Protein AF-Q8NKW4-F1 (afdb_monomer_lite)

Secondary structure (DSSP, 8-state):
-HHHHHHHHHHHS-HHHHHHHHHHH----SS---HHHHHHHHHHHHHHHHHTTSHHHHHHHHS--HHHHHHHHHHHHHHHHHHHHHHHHHTTTTT--TTSPPSSTT--STTHHHIIIIIIIIIHHHHHHHHHH-HHHHHHHHHHHHHHHT-

Organism: Acidianus ambivalens (NCBI:txid2283)

Structure (mmCIF, N/CA/C/O backbone):
data_AF-Q8NKW4-F1
#
_entry.id   AF-Q8NKW4-F1
#
loop_
_atom_site.group_PDB
_atom_site.id
_atom_site.type_symbol
_atom_site.label_atom_id
_atom_site.label_alt_id
_atom_site.label_comp_id
_atom_site.label_asym_id
_atom_site.label_entity_id
_atom_site.label_seq_id
_atom_site.pdbx_PDB_ins_code
_atom_site.Cartn_x
_atom_site.Cartn_y
_atom_site.Cartn_z
_atom_site.occupancy
_atom_site.B_iso_or_equiv
_atom_site.auth_seq_id
_atom_site.auth_comp_id
_atom_site.auth_asym_id
_atom_site.auth_atom_id
_atom_site.pdbx_PDB_model_num
ATOM 1 N N . ILE A 1 1 ? -1.553 -9.814 -1.016 1.00 67.19 1 ILE A N 1
ATOM 2 C CA . ILE A 1 1 ? -0.662 -10.851 -1.595 1.00 67.19 1 ILE A CA 1
ATOM 3 C C . ILE A 1 1 ? 0.055 -10.295 -2.815 1.00 67.19 1 ILE A C 1
ATOM 5 O O . ILE A 1 1 ? 1.262 -10.164 -2.733 1.00 67.19 1 ILE A O 1
ATOM 9 N N . LEU A 1 2 ? -0.667 -9.872 -3.862 1.00 70.50 2 LEU A N 1
ATOM 10 C CA . LEU A 1 2 ? -0.077 -9.307 -5.085 1.00 70.50 2 LEU A CA 1
ATOM 11 C C . LEU A 1 2 ? 0.946 -8.184 -4.809 1.00 70.50 2 LEU A C 1
ATOM 13 O O . LEU A 1 2 ? 2.108 -8.342 -5.129 1.00 70.50 2 LEU A O 1
ATOM 17 N N . LEU A 1 3 ? 0.568 -7.143 -4.059 1.00 69.19 3 LEU A N 1
ATOM 18 C CA . LEU A 1 3 ? 1.477 -6.048 -3.663 1.00 69.19 3 LEU A CA 1
ATOM 19 C C . LEU A 1 3 ? 2.765 -6.503 -2.965 1.00 69.19 3 LEU A C 1
ATOM 21 O O . LEU A 1 3 ? 3.839 -5.958 -3.195 1.00 69.19 3 LEU A O 1
ATOM 25 N N . PHE A 1 4 ? 2.640 -7.495 -2.085 1.00 72.25 4 PHE A N 1
ATOM 26 C CA . PHE A 1 4 ? 3.765 -8.027 -1.325 1.00 72.25 4 PHE A CA 1
ATOM 27 C C . PHE A 1 4 ? 4.692 -8.847 -2.230 1.00 72.25 4 PHE A C 1
ATOM 29 O O . PHE A 1 4 ? 5.907 -8.692 -2.170 1.00 72.25 4 PHE A O 1
ATOM 36 N N . TYR A 1 5 ? 4.108 -9.666 -3.108 1.00 72.50 5 TYR A N 1
ATOM 37 C CA . TYR A 1 5 ? 4.830 -10.415 -4.130 1.00 72.50 5 TYR A CA 1
ATOM 38 C C . TYR A 1 5 ? 5.586 -9.478 -5.078 1.00 72.50 5 TYR A C 1
ATOM 40 O O . TYR A 1 5 ? 6.790 -9.644 -5.251 1.00 72.50 5 TYR A O 1
ATOM 48 N N . SER A 1 6 ? 4.926 -8.446 -5.603 1.00 69.44 6 SER A N 1
ATOM 49 C CA . SER A 1 6 ? 5.538 -7.485 -6.524 1.00 69.44 6 SER A CA 1
ATOM 50 C C . SER A 1 6 ? 6.679 -6.727 -5.855 1.00 69.44 6 SER A C 1
ATOM 52 O O . SER A 1 6 ? 7.739 -6.592 -6.451 1.00 69.44 6 SER A O 1
ATOM 54 N N . GLY A 1 7 ? 6.540 -6.349 -4.579 1.00 67.06 7 GLY A N 1
ATOM 55 C CA . GLY A 1 7 ? 7.636 -5.770 -3.799 1.00 67.06 7 GLY A CA 1
ATOM 56 C C . GLY A 1 7 ? 8.852 -6.696 -3.638 1.00 67.06 7 GLY A C 1
ATOM 57 O O . GLY A 1 7 ? 9.984 -6.239 -3.775 1.00 67.06 7 GLY A O 1
ATOM 58 N N . ILE A 1 8 ? 8.640 -7.995 -3.395 1.00 73.19 8 ILE A N 1
ATOM 59 C CA . ILE A 1 8 ? 9.728 -8.987 -3.308 1.00 73.19 8 ILE A CA 1
ATOM 60 C C . ILE A 1 8 ? 10.400 -9.184 -4.665 1.00 73.19 8 ILE A C 1
ATOM 62 O O . ILE A 1 8 ? 11.623 -9.131 -4.751 1.00 73.19 8 ILE A O 1
ATOM 66 N N . MET A 1 9 ? 9.619 -9.378 -5.726 1.00 69.56 9 MET A N 1
ATOM 67 C CA . MET A 1 9 ? 10.152 -9.549 -7.078 1.00 69.56 9 MET A CA 1
ATOM 68 C C . MET A 1 9 ? 10.976 -8.335 -7.512 1.00 69.56 9 MET A C 1
ATOM 70 O O . MET A 1 9 ? 12.035 -8.483 -8.113 1.00 69.56 9 MET A O 1
ATOM 74 N N . LEU A 1 10 ? 10.530 -7.138 -7.133 1.00 68.25 10 LEU A N 1
ATOM 75 C CA . LEU A 1 10 ? 11.235 -5.888 -7.380 1.00 68.25 10 LEU A CA 1
ATOM 76 C C . LEU A 1 10 ? 12.562 -5.788 -6.611 1.00 68.25 10 LEU A C 1
ATOM 78 O O . LEU A 1 10 ? 13.533 -5.254 -7.135 1.00 68.25 10 LEU A O 1
ATOM 82 N N . 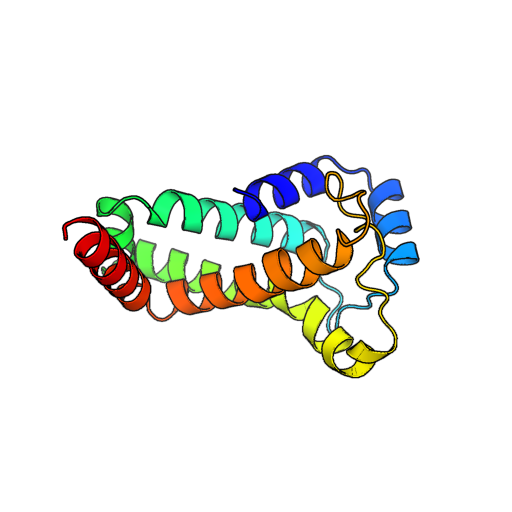ALA A 1 11 ? 12.611 -6.312 -5.384 1.00 69.81 11 ALA A N 1
ATOM 83 C CA . ALA A 1 11 ? 13.828 -6.373 -4.574 1.00 69.81 11 ALA A CA 1
ATOM 84 C C . ALA A 1 11 ? 14.847 -7.402 -5.091 1.00 69.81 11 ALA A C 1
ATOM 86 O O . ALA A 1 11 ? 16.043 -7.250 -4.854 1.00 69.81 11 ALA A O 1
ATOM 87 N N . LEU A 1 12 ? 14.371 -8.447 -5.771 1.00 73.00 12 LEU A N 1
ATOM 88 C CA . LEU A 1 12 ? 15.202 -9.496 -6.364 1.00 73.00 12 LEU A CA 1
ATOM 89 C C . LEU A 1 12 ? 15.681 -9.151 -7.784 1.00 73.00 12 LEU A C 1
ATOM 91 O O . LEU A 1 12 ? 16.606 -9.794 -8.274 1.00 73.00 12 LEU A O 1
ATOM 95 N N . ALA A 1 13 ? 15.075 -8.153 -8.433 1.00 65.12 13 ALA A N 1
ATOM 96 C CA . ALA A 1 13 ? 15.454 -7.708 -9.768 1.00 65.12 13 ALA A CA 1
ATOM 97 C C . ALA A 1 13 ? 16.792 -6.949 -9.758 1.00 65.12 13 ALA A C 1
ATOM 99 O O . ALA A 1 13 ? 17.074 -6.124 -8.887 1.00 65.12 13 ALA A O 1
ATOM 100 N N . SER A 1 14 ? 17.618 -7.195 -10.769 1.00 67.56 14 SER A N 1
ATOM 101 C CA . SER A 1 14 ? 18.881 -6.491 -10.968 1.00 67.56 14 SER A CA 1
ATOM 102 C C . SER A 1 14 ? 18.668 -5.058 -11.471 1.00 67.56 14 SER A C 1
ATOM 104 O O . SER A 1 14 ? 17.683 -4.734 -12.133 1.00 67.56 14 SER A O 1
ATOM 106 N N . ASN A 1 15 ? 19.648 -4.178 -11.240 1.00 65.38 15 ASN A N 1
ATOM 107 C CA . ASN A 1 15 ? 19.601 -2.795 -11.736 1.00 65.38 15 ASN A CA 1
ATOM 108 C C . ASN A 1 15 ? 19.489 -2.691 -13.269 1.00 65.38 15 ASN A C 1
ATOM 110 O O . ASN A 1 15 ? 18.960 -1.699 -13.770 1.00 65.38 15 ASN A O 1
ATOM 114 N N . ASN A 1 16 ? 20.003 -3.675 -14.013 1.00 65.88 16 ASN A N 1
ATOM 115 C CA . ASN A 1 16 ? 19.901 -3.698 -15.473 1.00 65.88 16 ASN A CA 1
ATOM 116 C C . ASN A 1 16 ? 18.490 -4.077 -15.920 1.00 65.88 16 ASN A C 1
ATOM 118 O O . ASN A 1 16 ? 17.930 -3.379 -16.761 1.00 65.88 16 ASN A O 1
ATOM 122 N N . GLU A 1 17 ? 17.894 -5.090 -15.287 1.00 62.56 17 GLU A N 1
ATOM 123 C CA . GLU A 1 17 ? 16.491 -5.445 -15.501 1.00 62.56 17 GLU A CA 1
ATOM 124 C C . GLU A 1 17 ? 15.595 -4.250 -15.169 1.00 62.56 17 GLU A C 1
ATOM 126 O O . GLU A 1 17 ? 14.823 -3.821 -16.011 1.00 62.56 17 GLU A O 1
ATOM 131 N N . ILE A 1 18 ? 15.783 -3.596 -14.019 1.00 61.38 18 ILE A N 1
ATOM 132 C CA . ILE A 1 18 ? 15.001 -2.410 -13.631 1.00 61.38 18 ILE A CA 1
ATOM 133 C C . ILE A 1 18 ? 15.105 -1.283 -14.676 1.00 61.38 18 ILE A C 1
ATOM 135 O O . ILE A 1 18 ? 14.102 -0.653 -15.017 1.00 61.38 18 ILE A O 1
ATOM 139 N N . LYS A 1 19 ? 16.298 -1.023 -15.226 1.00 60.84 19 LYS A N 1
ATOM 140 C CA . LYS A 1 19 ? 16.489 -0.009 -16.279 1.00 60.84 19 LYS A CA 1
ATOM 141 C C . LYS A 1 19 ? 15.772 -0.374 -17.577 1.00 60.84 19 LYS A C 1
ATOM 143 O O . LYS A 1 19 ? 15.136 0.489 -18.181 1.00 60.84 19 LYS A O 1
ATOM 148 N N . GLU A 1 20 ? 15.864 -1.631 -17.993 1.00 59.78 20 GLU A N 1
ATOM 149 C CA . GLU A 1 20 ? 15.177 -2.150 -19.175 1.00 59.78 20 GLU A CA 1
ATOM 150 C C . GLU A 1 20 ? 13.653 -2.078 -18.994 1.00 59.78 20 GLU A C 1
ATOM 152 O O . GLU A 1 20 ? 12.935 -1.579 -19.863 1.00 59.78 20 GLU A O 1
ATOM 157 N N . MET A 1 21 ? 13.172 -2.436 -17.802 1.00 57.94 21 MET A N 1
ATOM 158 C CA . MET A 1 21 ? 11.772 -2.348 -17.403 1.00 57.94 21 MET A CA 1
ATOM 159 C C . MET A 1 21 ? 11.234 -0.912 -17.474 1.00 57.94 21 MET A C 1
ATOM 161 O O . MET A 1 21 ? 10.127 -0.697 -17.974 1.00 57.94 21 MET A O 1
ATOM 165 N N . MET A 1 22 ? 12.011 0.074 -17.012 1.00 55.91 22 MET A N 1
ATOM 166 C CA . MET A 1 22 ? 11.650 1.497 -17.066 1.00 55.91 22 MET A CA 1
ATOM 167 C C . MET A 1 22 ? 11.655 2.054 -18.495 1.00 55.91 22 MET A C 1
ATOM 169 O O . MET A 1 22 ? 10.784 2.853 -18.848 1.00 55.91 22 MET A O 1
ATOM 173 N N . PHE A 1 23 ? 12.615 1.639 -19.326 1.00 57.47 2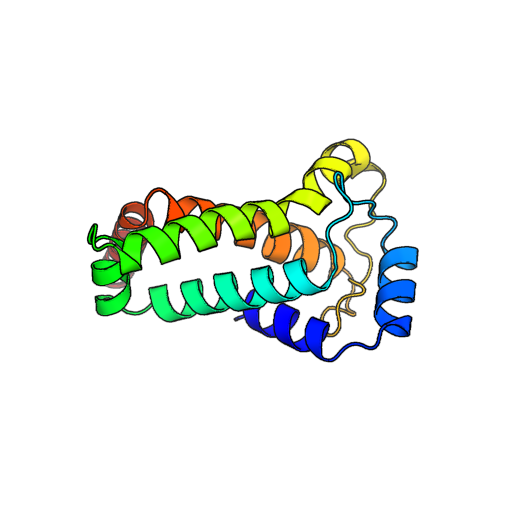3 PHE A N 1
ATOM 174 C CA . PHE A 1 23 ? 12.684 2.049 -20.730 1.00 57.47 23 PHE A CA 1
ATOM 175 C C . PHE A 1 23 ? 11.467 1.550 -21.520 1.00 57.47 23 PHE A C 1
ATOM 177 O O . PHE A 1 23 ? 10.830 2.320 -22.241 1.00 57.47 23 PHE A O 1
ATOM 184 N N . LEU A 1 24 ? 11.105 0.281 -21.326 1.00 53.03 24 LEU A N 1
ATOM 185 C CA . LEU A 1 24 ? 9.967 -0.361 -21.981 1.00 53.03 24 LEU A CA 1
ATOM 186 C C . LEU A 1 24 ? 8.618 0.223 -21.538 1.00 53.03 24 LEU A C 1
ATOM 188 O O . LEU A 1 24 ? 7.723 0.391 -22.367 1.00 53.03 24 LEU A O 1
ATOM 192 N N . ALA A 1 25 ? 8.473 0.577 -20.258 1.00 52.25 25 ALA A N 1
ATOM 193 C CA . ALA A 1 25 ? 7.210 1.077 -19.719 1.00 52.25 25 ALA A CA 1
ATOM 194 C C . ALA A 1 25 ? 6.859 2.504 -20.192 1.00 52.25 25 ALA A C 1
ATOM 196 O O . ALA A 1 25 ? 5.698 2.898 -20.134 1.00 52.25 25 ALA A O 1
ATOM 197 N N . LYS A 1 26 ? 7.828 3.301 -20.677 1.00 56.91 26 LYS A N 1
ATOM 198 C CA . LYS A 1 26 ? 7.644 4.727 -21.051 1.00 56.91 26 LYS A CA 1
ATOM 199 C C . LYS A 1 26 ? 7.015 5.598 -19.943 1.00 56.91 26 LYS A C 1
ATOM 201 O O . LYS A 1 26 ? 6.559 6.714 -20.211 1.00 56.91 26 LYS A O 1
ATOM 206 N N . VAL A 1 27 ? 7.032 5.125 -18.698 1.00 54.16 27 VAL A N 1
ATOM 207 C CA . VAL A 1 27 ? 6.492 5.817 -17.526 1.00 54.16 27 VAL A CA 1
ATOM 208 C C . VAL A 1 27 ? 7.568 6.726 -16.955 1.00 54.16 27 VAL A C 1
ATOM 210 O O . VAL A 1 27 ? 8.671 6.283 -16.635 1.00 54.16 27 VAL A O 1
ATOM 213 N N . LYS A 1 28 ? 7.256 8.015 -16.814 1.00 55.97 28 LYS A N 1
ATOM 214 C CA . LYS A 1 28 ? 8.110 8.966 -16.096 1.00 55.97 28 LYS A CA 1
ATOM 215 C C . LYS A 1 28 ? 7.388 9.392 -14.822 1.00 55.97 28 LYS A C 1
ATOM 217 O O . LYS A 1 28 ? 6.304 9.960 -14.942 1.00 55.97 28 LYS A O 1
ATOM 222 N N . PRO A 1 29 ? 7.958 9.148 -13.630 1.00 53.09 29 PRO A N 1
ATOM 223 C CA . PRO A 1 29 ? 7.337 9.598 -12.397 1.00 53.09 29 PRO A CA 1
ATOM 224 C C . PRO A 1 29 ? 7.345 11.129 -12.319 1.00 53.09 29 PRO A C 1
ATOM 226 O O . PRO A 1 29 ? 8.262 11.772 -12.831 1.00 53.09 29 PRO A O 1
ATOM 229 N N . LEU A 1 30 ? 6.325 11.708 -11.675 1.00 52.75 30 LEU A N 1
ATOM 230 C CA . LEU A 1 30 ? 6.192 13.164 -11.521 1.00 52.75 30 LEU A CA 1
ATOM 231 C C . LEU A 1 30 ? 7.366 13.752 -10.720 1.00 52.75 30 LEU A C 1
ATOM 233 O O . LEU A 1 30 ? 7.907 14.800 -11.061 1.00 52.75 30 LEU A O 1
ATOM 237 N N . ILE A 1 31 ? 7.780 13.026 -9.683 1.00 59.50 31 ILE A N 1
ATOM 238 C CA . ILE A 1 31 ? 8.995 13.270 -8.904 1.00 59.50 31 ILE A CA 1
ATOM 239 C C . ILE A 1 31 ? 9.869 12.017 -9.029 1.00 59.50 31 ILE A C 1
ATOM 241 O O . ILE A 1 31 ? 9.349 10.924 -8.780 1.00 59.50 31 ILE A O 1
ATOM 245 N N . PRO A 1 32 ? 11.161 12.119 -9.395 1.00 62.75 32 PRO A N 1
ATOM 246 C CA . PRO A 1 32 ? 12.056 10.969 -9.431 1.00 62.75 32 PRO A CA 1
ATOM 247 C C . PRO A 1 32 ? 12.273 10.449 -8.006 1.00 62.75 32 PRO A C 1
ATOM 249 O O . PRO A 1 32 ? 13.059 10.995 -7.236 1.00 62.75 32 PRO A O 1
ATOM 252 N N . ILE A 1 33 ? 11.538 9.400 -7.645 1.00 65.06 33 ILE A N 1
ATOM 253 C CA . ILE A 1 33 ? 11.687 8.714 -6.364 1.00 65.06 33 ILE A CA 1
ATOM 254 C C . ILE A 1 33 ? 12.659 7.543 -6.562 1.00 65.06 33 ILE A C 1
ATOM 256 O O . ILE A 1 33 ? 12.488 6.777 -7.515 1.00 65.06 33 ILE A O 1
ATOM 260 N N . PRO A 1 34 ? 13.662 7.362 -5.682 1.00 70.25 34 PRO A N 1
ATOM 261 C CA . PRO A 1 34 ? 14.539 6.203 -5.752 1.00 70.25 34 PRO A CA 1
ATOM 262 C C . PRO A 1 34 ? 13.744 4.900 -5.657 1.00 70.25 34 PRO A C 1
ATOM 264 O O . PRO A 1 34 ? 12.855 4.755 -4.818 1.00 70.25 34 PRO A O 1
ATOM 267 N N . PHE A 1 35 ? 14.106 3.927 -6.486 1.00 68.75 35 PHE A N 1
ATOM 268 C CA . PHE A 1 35 ? 13.383 2.661 -6.628 1.00 68.75 35 PHE A CA 1
ATOM 269 C C . PHE A 1 35 ? 13.223 1.888 -5.310 1.00 68.75 35 PHE A C 1
ATOM 271 O O . PHE A 1 35 ? 12.195 1.262 -5.061 1.00 68.75 35 PHE A O 1
ATOM 278 N N . VAL A 1 36 ? 14.202 2.026 -4.414 1.00 71.69 36 VAL A N 1
ATOM 279 C CA . VAL A 1 36 ? 14.180 1.477 -3.051 1.00 71.69 36 VAL A CA 1
ATOM 280 C C . VAL A 1 36 ? 12.931 1.911 -2.275 1.00 71.69 36 VAL A C 1
ATOM 282 O O . VAL A 1 36 ? 12.329 1.095 -1.581 1.00 71.69 36 VAL A O 1
ATOM 285 N N . PHE A 1 37 ? 12.475 3.158 -2.421 1.00 78.88 37 PHE A N 1
ATOM 286 C CA . PHE A 1 37 ? 11.258 3.619 -1.748 1.00 78.88 37 PHE A CA 1
ATOM 287 C C . PHE A 1 37 ? 9.990 2.994 -2.332 1.00 78.88 37 PHE A C 1
ATOM 289 O O . PHE A 1 37 ? 9.044 2.771 -1.580 1.00 78.88 37 PHE A O 1
ATOM 296 N N . MET A 1 38 ? 9.965 2.666 -3.631 1.00 77.88 38 MET A N 1
ATOM 297 C CA . MET A 1 38 ? 8.848 1.910 -4.207 1.00 77.88 38 MET A CA 1
ATOM 298 C C . MET A 1 38 ? 8.809 0.492 -3.642 1.00 77.88 38 MET A C 1
ATOM 300 O O . MET A 1 38 ? 7.755 0.067 -3.181 1.00 77.88 38 MET A O 1
ATOM 304 N N . ILE A 1 39 ? 9.953 -0.201 -3.586 1.00 78.19 39 ILE A N 1
ATOM 305 C CA . ILE A 1 39 ? 10.061 -1.535 -2.969 1.00 78.19 39 ILE A CA 1
ATOM 306 C C . ILE A 1 39 ? 9.518 -1.502 -1.534 1.00 78.19 39 ILE A C 1
ATOM 308 O O . ILE A 1 39 ? 8.644 -2.293 -1.176 1.00 78.19 39 ILE A O 1
ATOM 312 N N . ILE A 1 40 ? 9.984 -0.541 -0.728 1.00 85.75 40 ILE A N 1
ATOM 313 C CA . ILE A 1 40 ? 9.525 -0.362 0.655 1.00 85.75 40 ILE A CA 1
ATOM 314 C C . ILE A 1 40 ? 8.017 -0.113 0.698 1.00 85.75 40 ILE A C 1
ATOM 316 O O . ILE A 1 40 ? 7.325 -0.723 1.510 1.00 85.75 40 ILE A O 1
ATOM 320 N N . ALA A 1 41 ? 7.489 0.744 -0.177 1.00 87.06 41 ALA A N 1
ATOM 321 C CA . ALA A 1 41 ? 6.069 1.063 -0.198 1.00 87.06 41 ALA A CA 1
ATOM 322 C C . ALA A 1 41 ? 5.198 -0.158 -0.529 1.00 87.06 41 ALA A C 1
ATOM 324 O O . ALA A 1 41 ? 4.222 -0.419 0.179 1.00 87.06 41 ALA A O 1
ATOM 325 N N . PHE A 1 42 ? 5.587 -0.944 -1.538 1.00 84.50 42 PHE A N 1
ATOM 326 C CA . PHE A 1 42 ? 4.898 -2.174 -1.930 1.00 84.50 42 PHE A CA 1
ATOM 327 C C . PHE A 1 42 ? 4.894 -3.219 -0.815 1.00 84.50 42 PHE A C 1
ATOM 329 O O . PHE A 1 42 ? 3.833 -3.733 -0.447 1.00 84.50 42 PHE A O 1
ATOM 336 N N . ILE A 1 43 ? 6.063 -3.499 -0.232 1.00 86.88 43 ILE A N 1
ATOM 337 C CA . ILE A 1 43 ? 6.200 -4.495 0.836 1.00 86.88 43 ILE A CA 1
ATOM 338 C C . ILE A 1 43 ? 5.448 -4.043 2.087 1.00 86.88 43 ILE A C 1
ATOM 340 O O . ILE A 1 43 ? 4.684 -4.826 2.657 1.00 86.88 43 ILE A O 1
ATOM 344 N N . PHE A 1 44 ? 5.622 -2.790 2.512 1.00 92.81 44 PHE A N 1
ATOM 345 C CA . PHE A 1 44 ? 5.004 -2.277 3.730 1.00 92.81 44 PHE A CA 1
ATOM 346 C C . PHE A 1 44 ? 3.480 -2.256 3.616 1.00 92.81 44 PHE A C 1
ATOM 348 O O . PHE A 1 44 ? 2.810 -2.922 4.405 1.00 92.81 44 PHE A O 1
ATOM 355 N N . ASN A 1 45 ? 2.912 -1.575 2.612 1.00 89.56 45 ASN A N 1
ATOM 356 C CA . ASN A 1 45 ? 1.456 -1.526 2.450 1.00 89.56 45 ASN A CA 1
ATOM 357 C C . ASN A 1 45 ? 0.876 -2.922 2.174 1.00 89.56 45 ASN A C 1
ATOM 359 O O . ASN A 1 45 ? -0.150 -3.281 2.750 1.00 89.56 45 ASN A O 1
ATOM 363 N N . GLY A 1 46 ? 1.567 -3.757 1.389 1.00 87.69 46 GLY A N 1
ATOM 364 C CA . GLY A 1 46 ? 1.193 -5.156 1.180 1.00 87.69 46 GLY A CA 1
ATOM 365 C C . GLY A 1 46 ? 1.113 -5.959 2.484 1.00 87.69 46 GLY A C 1
ATOM 366 O O . GLY A 1 46 ? 0.141 -6.687 2.696 1.00 87.69 46 GLY A O 1
ATOM 367 N N . THR A 1 47 ? 2.087 -5.788 3.380 1.00 91.38 47 THR A N 1
ATOM 368 C CA . THR A 1 47 ? 2.118 -6.428 4.707 1.00 91.38 47 THR A CA 1
ATOM 369 C C . THR A 1 47 ? 0.988 -5.914 5.591 1.00 91.38 47 THR A C 1
ATOM 371 O O . THR A 1 47 ? 0.265 -6.703 6.197 1.00 91.38 47 THR A O 1
ATOM 374 N N . MET A 1 48 ? 0.781 -4.598 5.620 1.00 91.62 48 MET A N 1
ATOM 375 C CA . MET A 1 48 ? -0.293 -3.968 6.386 1.00 91.62 48 MET A CA 1
ATOM 376 C C . MET A 1 48 ? -1.671 -4.491 5.974 1.00 91.62 48 MET A C 1
ATOM 378 O O . MET A 1 48 ? -2.492 -4.804 6.837 1.00 91.62 48 MET A O 1
ATOM 382 N N . PHE A 1 49 ? -1.911 -4.679 4.673 1.00 89.25 49 PHE A N 1
ATOM 383 C CA . PHE A 1 49 ? -3.150 -5.286 4.194 1.00 89.25 49 PHE A CA 1
ATOM 384 C C . PHE A 1 49 ? -3.304 -6.745 4.613 1.00 89.25 49 PHE A C 1
ATOM 386 O O . PHE A 1 49 ? -4.399 -7.148 4.998 1.00 89.25 49 PHE A O 1
ATOM 393 N N . LEU A 1 50 ? -2.236 -7.543 4.586 1.00 89.00 50 LEU A N 1
ATOM 394 C CA . LEU A 1 50 ? -2.304 -8.927 5.064 1.00 89.00 50 LEU A CA 1
ATOM 395 C C . LEU A 1 50 ? -2.659 -8.980 6.553 1.00 89.00 50 LEU A C 1
ATOM 397 O O . LEU A 1 50 ? -3.561 -9.714 6.953 1.00 89.00 50 LEU A O 1
ATOM 401 N N . LEU A 1 51 ? -2.016 -8.140 7.363 1.00 90.69 51 LEU A N 1
ATOM 402 C CA . LEU A 1 51 ? -2.304 -8.043 8.792 1.00 90.69 51 LEU A CA 1
ATOM 403 C C . LEU A 1 51 ? -3.718 -7.510 9.067 1.00 90.69 51 LEU A C 1
ATOM 405 O O . LEU A 1 51 ? -4.341 -7.927 10.042 1.00 90.69 51 LEU A O 1
ATOM 409 N N . SER A 1 52 ? -4.266 -6.658 8.192 1.00 87.50 52 SER A N 1
ATOM 410 C CA . SER A 1 52 ? -5.624 -6.096 8.314 1.00 87.50 52 SER A CA 1
ATOM 411 C C . SER A 1 52 ? -6.753 -7.131 8.242 1.00 87.50 52 SER A C 1
ATOM 413 O O . SER A 1 52 ? -7.881 -6.846 8.646 1.00 87.50 52 SER A O 1
ATOM 415 N N . ILE A 1 53 ? -6.464 -8.360 7.799 1.00 86.12 53 ILE A N 1
ATOM 416 C CA . ILE A 1 53 ? -7.415 -9.476 7.894 1.00 86.12 53 ILE A CA 1
ATOM 417 C C . ILE A 1 53 ? -7.712 -9.802 9.369 1.00 86.12 53 ILE A C 1
ATOM 419 O O . ILE A 1 53 ? -8.841 -10.169 9.708 1.00 86.12 53 ILE A O 1
ATOM 423 N N . SER A 1 54 ? -6.728 -9.633 10.259 1.00 89.00 54 SER A N 1
ATOM 424 C CA . SER A 1 54 ? -6.857 -9.896 11.694 1.00 89.00 54 SER A CA 1
ATOM 425 C C . SER A 1 54 ? -7.615 -8.780 12.414 1.00 89.00 54 SER A C 1
ATOM 427 O O . SER A 1 54 ? -7.204 -7.618 12.414 1.00 89.00 54 SER A O 1
ATOM 429 N N . ASP A 1 55 ? -8.683 -9.141 13.130 1.00 88.12 55 ASP A N 1
ATOM 430 C CA . ASP A 1 55 ? -9.477 -8.176 13.901 1.00 88.12 55 ASP A CA 1
ATOM 431 C C . ASP A 1 55 ? -8.667 -7.518 15.023 1.00 88.12 55 ASP A C 1
ATOM 433 O O . ASP A 1 55 ? -8.832 -6.331 15.298 1.00 88.12 55 ASP A O 1
ATOM 437 N N . ARG A 1 56 ? -7.730 -8.254 15.638 1.00 90.62 56 ARG A N 1
ATOM 438 C CA . ARG A 1 56 ? -6.847 -7.707 16.683 1.00 90.62 56 ARG A CA 1
ATOM 439 C C . ARG A 1 56 ? -5.969 -6.586 16.136 1.00 90.62 56 ARG A C 1
ATOM 441 O O . ARG A 1 56 ? -5.792 -5.564 16.796 1.00 90.62 56 ARG A O 1
ATOM 448 N N . PHE A 1 57 ? -5.451 -6.771 14.926 1.00 92.25 57 PHE A N 1
ATOM 449 C CA . PHE A 1 57 ? -4.618 -5.776 14.270 1.00 92.25 57 PHE A CA 1
ATOM 450 C C . PHE A 1 57 ? -5.425 -4.555 13.826 1.00 92.25 57 PHE A C 1
ATOM 452 O O . PHE A 1 57 ? -5.006 -3.423 14.057 1.00 92.25 57 PHE A O 1
ATOM 459 N N . MET A 1 58 ? -6.623 -4.764 13.276 1.00 92.38 58 MET A N 1
ATOM 460 C CA . MET A 1 58 ? -7.522 -3.660 12.932 1.00 92.38 58 MET A CA 1
ATOM 461 C C . MET A 1 58 ? -7.925 -2.842 14.158 1.00 92.38 58 MET A C 1
ATOM 463 O O . MET A 1 58 ? -7.912 -1.613 14.111 1.00 92.38 58 MET A O 1
ATOM 467 N N . LEU A 1 59 ? -8.209 -3.497 15.285 1.00 92.12 59 LEU A N 1
ATOM 468 C CA . LEU A 1 59 ? -8.460 -2.814 16.553 1.00 92.12 59 LEU A CA 1
ATOM 469 C C . LEU A 1 59 ? -7.235 -2.024 17.028 1.00 92.12 59 LEU A C 1
ATOM 471 O O . LEU A 1 59 ? -7.394 -0.898 17.497 1.00 92.12 59 LEU A O 1
ATOM 475 N N . PHE A 1 60 ? -6.027 -2.571 16.881 1.00 93.81 60 PHE A N 1
ATOM 476 C CA . PHE A 1 60 ? -4.786 -1.849 17.163 1.00 93.81 60 PHE A CA 1
ATOM 477 C C . PHE A 1 60 ? -4.634 -0.596 16.281 1.00 93.81 60 PHE A C 1
ATOM 479 O O . PHE A 1 60 ? -4.409 0.483 16.823 1.00 93.81 60 PHE A O 1
ATOM 486 N N . LEU A 1 61 ? -4.850 -0.699 14.965 1.00 92.44 61 LEU A N 1
ATOM 487 C CA . LEU A 1 61 ? -4.792 0.440 14.034 1.00 92.44 61 LEU A CA 1
ATOM 488 C C . LEU A 1 61 ? -5.854 1.513 14.322 1.00 92.44 61 LEU A C 1
ATOM 490 O O . LEU A 1 61 ? -5.636 2.711 14.132 1.00 92.44 61 LEU A O 1
ATOM 494 N N . ILE A 1 62 ? -7.032 1.100 14.788 1.00 93.38 62 ILE A N 1
ATOM 495 C CA . ILE A 1 62 ? -8.102 2.028 15.171 1.00 93.38 62 ILE A CA 1
ATOM 496 C C . ILE A 1 62 ? -7.758 2.769 16.466 1.00 93.38 62 ILE A C 1
ATOM 498 O O . ILE A 1 62 ? -8.164 3.922 16.635 1.00 93.38 62 ILE A O 1
ATOM 502 N N . ARG A 1 63 ? -7.021 2.135 17.385 1.00 90.81 63 ARG A N 1
ATOM 503 C CA . ARG A 1 63 ? -6.575 2.792 18.616 1.00 90.81 63 ARG A CA 1
ATOM 504 C C . ARG A 1 63 ? -5.593 3.908 18.272 1.00 90.81 63 ARG A C 1
ATOM 506 O O . ARG A 1 63 ? -4.709 3.744 17.441 1.00 90.81 63 ARG A O 1
ATOM 513 N N . ASN A 1 64 ? -5.719 5.037 18.959 1.00 87.50 64 ASN A N 1
ATOM 514 C CA . ASN A 1 64 ? -4.812 6.176 18.813 1.00 87.50 64 ASN A CA 1
ATOM 515 C C . ASN A 1 64 ? -3.596 6.042 19.742 1.00 87.50 64 ASN A C 1
ATOM 517 O O . ASN A 1 64 ? -3.239 6.979 20.447 1.00 87.50 64 ASN A O 1
ATOM 521 N N . THR A 1 65 ? -2.976 4.860 19.783 1.00 94.38 65 THR A N 1
ATOM 522 C CA . THR A 1 65 ? -1.667 4.718 20.430 1.00 94.38 65 THR A CA 1
ATOM 523 C C . THR A 1 65 ? -0.600 5.354 19.545 1.00 94.38 65 THR A C 1
ATOM 525 O O . THR A 1 65 ? -0.744 5.398 18.323 1.00 94.38 65 THR A O 1
ATOM 528 N N . PHE A 1 66 ? 0.496 5.816 20.146 1.00 94.19 66 PHE A N 1
ATOM 529 C CA . PHE A 1 66 ? 1.608 6.423 19.410 1.00 94.19 66 PHE A CA 1
ATOM 530 C C . PHE A 1 66 ? 2.120 5.525 18.267 1.00 94.19 66 PHE A C 1
ATOM 532 O O . PHE A 1 66 ? 2.268 5.974 17.134 1.00 94.19 66 PHE A O 1
ATOM 539 N N . GLN A 1 67 ? 2.283 4.226 18.538 1.00 93.44 67 GLN A N 1
ATOM 540 C CA . GLN A 1 67 ? 2.704 3.228 17.547 1.00 93.44 67 GLN A CA 1
ATOM 541 C C . GLN A 1 67 ? 1.717 3.109 16.376 1.00 93.44 67 GLN A C 1
ATOM 543 O O . GLN A 1 67 ? 2.131 3.089 15.220 1.00 93.44 67 GLN A O 1
ATOM 548 N N . SER A 1 68 ? 0.413 3.063 16.664 1.00 94.00 68 SER A N 1
ATOM 549 C CA . SER A 1 68 ? -0.628 3.002 15.633 1.00 94.00 68 SER A CA 1
ATOM 550 C C . SER A 1 68 ? -0.629 4.262 14.763 1.00 94.00 68 SER A C 1
ATOM 552 O O . SER A 1 68 ? -0.696 4.169 13.539 1.00 94.00 68 SER A O 1
ATOM 554 N N . ILE A 1 69 ? -0.469 5.442 15.370 1.00 94.94 69 ILE A N 1
ATOM 555 C CA . ILE A 1 69 ? -0.384 6.713 14.641 1.00 94.94 69 ILE A CA 1
ATOM 556 C C . ILE A 1 69 ? 0.817 6.718 13.690 1.00 94.94 69 ILE A C 1
ATOM 558 O O . ILE A 1 69 ? 0.646 7.074 12.526 1.00 94.94 69 ILE A O 1
ATOM 562 N N . ILE A 1 70 ? 1.998 6.283 14.148 1.00 95.88 70 ILE A N 1
ATOM 563 C CA . ILE A 1 70 ? 3.195 6.179 13.297 1.00 95.88 70 ILE A CA 1
ATOM 564 C C . ILE A 1 70 ? 2.937 5.247 12.119 1.00 95.88 70 ILE A C 1
ATOM 566 O O . ILE A 1 70 ? 3.201 5.611 10.977 1.00 95.88 70 ILE A O 1
ATOM 570 N N . ILE A 1 71 ? 2.393 4.059 12.381 1.00 95.06 71 ILE A N 1
ATOM 571 C CA . ILE A 1 71 ? 2.122 3.073 11.336 1.00 95.06 71 ILE A CA 1
ATOM 572 C C . ILE A 1 71 ? 1.144 3.641 10.302 1.00 95.06 71 ILE A C 1
ATOM 574 O O . ILE A 1 71 ? 1.400 3.548 9.105 1.00 95.06 71 ILE A O 1
ATOM 578 N N . ARG A 1 72 ? 0.066 4.296 10.740 1.00 95.19 72 ARG A N 1
ATOM 579 C CA . ARG A 1 72 ? -0.893 4.956 9.843 1.00 95.19 72 ARG A CA 1
ATOM 580 C C . ARG A 1 72 ? -0.260 6.087 9.033 1.00 95.19 72 ARG A C 1
ATOM 582 O O . ARG A 1 72 ? -0.531 6.192 7.841 1.00 95.19 72 ARG A O 1
ATOM 589 N N . ALA A 1 73 ? 0.584 6.910 9.653 1.00 95.12 73 ALA A N 1
ATOM 590 C CA . ALA A 1 73 ? 1.299 7.976 8.957 1.00 95.12 73 ALA A CA 1
ATOM 591 C C . ALA A 1 73 ? 2.247 7.405 7.890 1.00 95.12 73 ALA A C 1
ATOM 593 O O . ALA A 1 73 ? 2.239 7.870 6.753 1.00 95.12 73 ALA A O 1
ATOM 594 N N . LEU A 1 74 ? 2.989 6.341 8.218 1.00 95.56 74 LEU A N 1
ATOM 595 C CA . LEU A 1 74 ? 3.837 5.624 7.265 1.00 95.56 74 LEU A CA 1
ATOM 596 C C . LEU A 1 74 ? 3.022 5.038 6.108 1.00 95.56 74 LEU A C 1
ATOM 598 O O . LEU A 1 74 ? 3.422 5.202 4.959 1.00 95.56 74 LEU A O 1
ATOM 602 N N . MET A 1 75 ? 1.862 4.426 6.382 1.00 94.56 75 MET A N 1
ATOM 603 C CA . MET A 1 75 ? 0.962 3.933 5.332 1.00 94.56 75 MET A CA 1
ATOM 604 C C . MET A 1 75 ? 0.544 5.054 4.380 1.00 94.56 75 MET A C 1
ATOM 606 O O . MET A 1 75 ? 0.610 4.878 3.165 1.00 94.56 75 MET A O 1
ATOM 610 N N . VAL A 1 76 ? 0.148 6.217 4.908 1.00 94.50 76 VAL A N 1
ATOM 611 C CA . VAL A 1 76 ? -0.239 7.380 4.094 1.00 94.50 76 VAL A CA 1
ATOM 612 C C . VAL A 1 76 ? 0.933 7.853 3.233 1.00 94.50 76 VAL A C 1
ATOM 614 O O . VAL A 1 76 ? 0.785 7.965 2.018 1.00 94.50 76 VAL A O 1
ATOM 617 N N . CYS A 1 77 ? 2.110 8.063 3.827 1.00 92.12 77 CYS A N 1
ATOM 618 C CA . CYS A 1 77 ? 3.301 8.509 3.100 1.00 92.12 77 CYS A CA 1
ATOM 619 C C . CYS A 1 77 ? 3.701 7.531 1.986 1.00 92.12 77 CYS A C 1
ATOM 621 O O . CYS A 1 77 ? 3.931 7.938 0.849 1.00 92.12 77 CYS A O 1
ATOM 623 N N . LEU A 1 78 ? 3.739 6.231 2.282 1.00 91.56 78 LEU A N 1
ATOM 624 C CA . LEU A 1 78 ? 4.109 5.205 1.307 1.00 91.56 78 LEU A CA 1
ATOM 625 C C . LEU A 1 78 ? 3.031 5.003 0.236 1.00 91.56 78 LEU A C 1
ATOM 627 O O . LEU A 1 78 ? 3.348 4.671 -0.901 1.00 91.56 78 LEU A O 1
ATOM 631 N N . SER A 1 79 ? 1.767 5.294 0.543 1.00 91.25 79 SER A N 1
ATOM 632 C CA . SER A 1 79 ? 0.701 5.319 -0.463 1.00 91.25 79 SER A CA 1
ATOM 633 C C . SER A 1 79 ? 0.909 6.429 -1.492 1.00 91.25 79 SER A C 1
ATOM 635 O O . SER A 1 79 ? 0.705 6.202 -2.681 1.00 91.25 79 SER A O 1
ATOM 637 N N . PHE A 1 80 ? 1.392 7.604 -1.074 1.00 86.81 80 PHE A N 1
ATOM 638 C CA . PHE A 1 80 ? 1.780 8.652 -2.022 1.00 86.81 80 PHE A CA 1
ATOM 639 C C . PHE A 1 80 ? 2.950 8.226 -2.909 1.00 86.81 80 PHE A C 1
ATOM 641 O O . PHE A 1 80 ? 2.929 8.512 -4.102 1.00 86.81 80 PHE A O 1
ATOM 648 N N 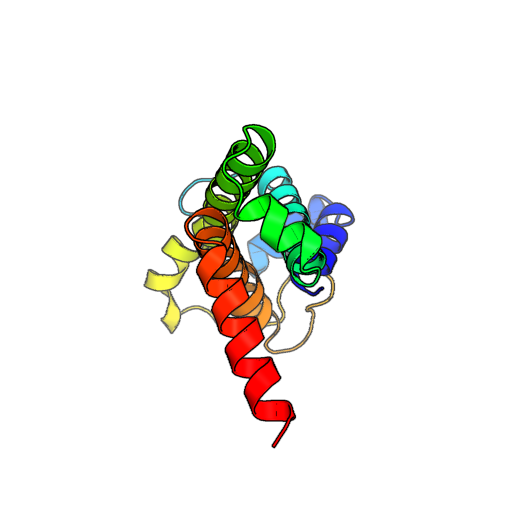. VAL A 1 81 ? 3.931 7.495 -2.368 1.00 85.00 81 VAL A N 1
ATOM 649 C CA . VAL A 1 81 ? 5.031 6.929 -3.168 1.00 85.00 81 VAL A CA 1
ATOM 650 C C . VAL A 1 81 ? 4.499 5.976 -4.242 1.00 85.00 81 VAL A C 1
ATOM 652 O O . VAL A 1 81 ? 4.950 6.045 -5.382 1.00 85.00 81 VAL A O 1
ATOM 655 N N . MET A 1 82 ? 3.512 5.138 -3.910 1.00 83.38 82 MET A N 1
ATOM 656 C CA . MET A 1 82 ? 2.890 4.216 -4.868 1.00 83.38 82 MET A CA 1
ATOM 657 C C . MET A 1 82 ? 2.083 4.943 -5.950 1.00 83.38 82 MET A C 1
ATOM 659 O O . MET A 1 82 ? 2.121 4.531 -7.104 1.00 83.38 82 MET A O 1
ATOM 663 N N . ILE A 1 83 ? 1.382 6.029 -5.613 1.00 82.88 83 ILE A N 1
ATOM 664 C CA . ILE A 1 83 ? 0.532 6.766 -6.567 1.00 82.88 83 ILE A CA 1
ATOM 665 C C . ILE A 1 83 ? 1.343 7.791 -7.388 1.00 82.88 83 ILE A C 1
ATOM 667 O O . ILE A 1 83 ? 0.952 8.144 -8.495 1.00 82.88 83 ILE A O 1
ATOM 671 N N . ASN A 1 84 ? 2.496 8.263 -6.904 1.00 74.12 84 ASN A N 1
ATOM 672 C CA . ASN A 1 84 ? 3.300 9.303 -7.565 1.00 74.12 84 ASN A CA 1
ATOM 673 C C . ASN A 1 84 ? 3.647 9.029 -9.049 1.00 74.12 84 ASN A C 1
ATOM 675 O O . ASN A 1 84 ? 3.495 9.947 -9.861 1.00 74.12 84 ASN A O 1
ATOM 679 N N . PRO A 1 85 ? 4.058 7.810 -9.459 1.00 64.56 85 PRO A N 1
ATOM 680 C CA . PRO A 1 85 ? 4.297 7.506 -10.871 1.00 64.56 85 PRO A CA 1
ATOM 681 C C . PRO A 1 85 ? 3.043 7.685 -11.739 1.00 64.56 85 PRO A C 1
ATOM 683 O O . PRO A 1 85 ? 3.141 8.028 -12.915 1.00 64.56 85 PRO A O 1
ATOM 686 N N . MET A 1 86 ? 1.862 7.529 -11.134 1.00 68.62 86 MET A N 1
ATOM 687 C CA . MET A 1 86 ? 0.586 7.461 -11.830 1.00 68.62 86 MET A CA 1
ATOM 688 C C . MET A 1 86 ? -0.043 8.809 -12.171 1.00 68.62 86 MET A C 1
ATOM 690 O O . MET A 1 86 ? -0.789 8.901 -13.148 1.00 68.62 86 MET A O 1
ATOM 694 N N . PHE A 1 87 ? 0.248 9.869 -11.412 1.00 64.75 87 PHE A N 1
ATOM 695 C CA . PHE A 1 87 ? -0.276 11.205 -11.725 1.00 64.75 87 PHE A CA 1
ATOM 696 C C . PHE A 1 87 ? 0.175 11.690 -13.109 1.00 64.75 87 PHE A C 1
ATOM 698 O O . PHE A 1 87 ? -0.586 12.349 -13.816 1.00 64.75 87 PHE A O 1
ATOM 705 N N . ALA A 1 88 ? 1.384 11.310 -13.528 1.00 58.44 88 ALA A N 1
ATOM 706 C CA . ALA A 1 88 ? 1.908 11.628 -14.851 1.00 58.44 88 ALA A CA 1
ATOM 707 C C . ALA A 1 88 ? 1.254 10.791 -15.970 1.00 58.44 88 ALA A C 1
ATOM 709 O O . ALA A 1 88 ? 1.124 11.272 -17.096 1.00 58.44 88 ALA A O 1
ATOM 710 N N . GLU A 1 89 ? 0.805 9.568 -15.674 1.00 57.22 89 GLU A N 1
ATOM 711 C CA . GLU A 1 89 ? 0.166 8.668 -16.644 1.00 57.22 89 GLU A CA 1
ATOM 712 C C . GLU A 1 89 ? -1.309 8.979 -16.904 1.00 57.22 89 GLU A C 1
ATOM 714 O O . GLU A 1 89 ? -1.772 8.788 -18.027 1.00 57.22 89 GLU A O 1
ATOM 719 N N . LEU A 1 90 ? -2.041 9.521 -15.923 1.00 56.25 90 LEU A N 1
ATOM 720 C CA . LEU A 1 90 ? -3.439 9.946 -16.103 1.00 56.25 90 LEU A CA 1
ATOM 721 C C . LEU A 1 90 ? -3.609 10.911 -17.285 1.00 56.25 90 LEU A C 1
ATOM 723 O O . LEU A 1 90 ? -4.598 10.852 -18.009 1.00 56.25 90 LEU A O 1
ATOM 727 N N . THR A 1 91 ? -2.619 11.774 -17.519 1.00 56.50 91 THR A N 1
ATOM 728 C CA . THR A 1 91 ? -2.633 12.727 -18.644 1.00 56.50 91 THR A CA 1
ATOM 729 C C . THR A 1 91 ? -2.311 12.085 -19.998 1.00 56.50 91 THR A C 1
ATOM 731 O O . THR A 1 91 ? -2.468 12.721 -21.037 1.00 56.50 91 THR A O 1
ATOM 734 N N . LYS A 1 92 ? -1.876 10.820 -20.000 1.00 59.41 92 LYS A N 1
ATOM 735 C CA . LYS A 1 92 ? -1.387 10.065 -21.162 1.00 59.41 92 LYS A CA 1
ATOM 736 C C . LYS A 1 92 ? -2.135 8.750 -21.388 1.00 59.41 92 LYS A C 1
ATOM 738 O O . LYS A 1 92 ? -1.682 7.941 -22.196 1.00 59.41 92 LYS A O 1
ATOM 743 N N . LEU A 1 93 ? -3.277 8.551 -20.725 1.00 57.53 93 LEU A N 1
ATOM 744 C CA . LEU A 1 93 ? -4.098 7.331 -20.764 1.00 57.53 93 LEU A CA 1
ATOM 745 C C . LEU A 1 93 ? -4.376 6.802 -22.185 1.00 57.53 93 LEU A C 1
ATOM 747 O O . LEU A 1 93 ? -4.398 5.594 -22.384 1.00 57.53 93 LEU A O 1
ATOM 751 N N . SER A 1 94 ? -4.530 7.680 -23.182 1.00 60.22 94 SER A N 1
ATOM 752 C CA . SER A 1 94 ? -4.752 7.300 -24.589 1.00 60.22 94 SER A CA 1
ATOM 753 C C . SER A 1 94 ? -3.508 6.766 -25.314 1.00 60.22 94 SER A C 1
ATOM 755 O O . SER A 1 94 ? -3.623 6.207 -26.400 1.00 60.22 94 SER A O 1
ATOM 757 N N . SER A 1 95 ? -2.318 6.943 -24.735 1.00 61.75 95 SER A N 1
ATOM 758 C CA . SER A 1 95 ? -1.022 6.584 -25.331 1.00 61.75 95 SER A CA 1
ATOM 759 C C . SER A 1 95 ? -0.336 5.387 -24.660 1.00 61.75 95 SER A C 1
ATOM 761 O O . SER A 1 95 ? 0.691 4.916 -25.151 1.00 61.75 95 SER A O 1
ATOM 763 N N . VAL A 1 96 ? -0.895 4.885 -23.552 1.00 61.19 96 VAL A N 1
ATOM 764 C CA . VAL A 1 96 ? -0.378 3.725 -22.816 1.00 61.19 96 VAL A CA 1
ATOM 765 C C . VAL A 1 96 ? -1.089 2.463 -23.301 1.00 61.19 96 VAL A C 1
ATOM 767 O O . VAL A 1 96 ? -2.305 2.330 -23.186 1.00 61.19 96 VAL A O 1
ATOM 770 N N . ASN A 1 97 ? -0.331 1.507 -23.842 1.00 67.31 97 ASN A N 1
ATOM 771 C CA . ASN A 1 97 ? -0.876 0.202 -24.207 1.00 67.31 97 ASN A CA 1
ATOM 772 C C . ASN A 1 97 ? -0.978 -0.688 -22.961 1.00 67.31 97 ASN A C 1
ATOM 774 O O . ASN A 1 97 ? -0.053 -1.430 -22.660 1.00 67.31 97 ASN A O 1
ATOM 778 N N . PHE A 1 98 ? -2.106 -0.640 -22.255 1.00 65.56 98 PHE A N 1
ATOM 779 C CA . PHE A 1 98 ? -2.337 -1.440 -21.043 1.00 65.56 98 PHE A CA 1
ATOM 780 C C . PHE A 1 98 ? -2.320 -2.957 -21.258 1.00 65.56 98 PHE A C 1
ATOM 782 O O . PHE A 1 98 ? -2.138 -3.701 -20.296 1.00 65.56 98 PHE A O 1
ATOM 789 N N . MET A 1 99 ? -2.491 -3.416 -22.502 1.00 63.59 99 MET A N 1
ATOM 790 C CA . MET A 1 99 ? -2.388 -4.832 -22.862 1.00 63.59 99 MET A CA 1
ATOM 791 C C . MET A 1 99 ? -0.937 -5.296 -23.006 1.00 63.59 99 MET A C 1
ATOM 793 O O . MET A 1 99 ? -0.699 -6.490 -23.191 1.00 63.59 99 MET A O 1
ATOM 797 N N . SER A 1 100 ? 0.042 -4.394 -22.901 1.00 61.25 100 SER A N 1
ATOM 798 C CA . SER A 1 100 ? 1.440 -4.797 -22.842 1.00 61.25 100 SER A CA 1
ATOM 799 C C . SER A 1 100 ? 1.725 -5.592 -21.557 1.00 61.25 100 SER A C 1
ATOM 801 O O . SER A 1 100 ? 1.060 -5.403 -20.528 1.00 61.25 100 SER A O 1
ATOM 803 N N . PRO A 1 101 ? 2.693 -6.520 -21.601 1.00 56.53 101 PRO A N 1
ATOM 804 C CA . PRO A 1 101 ? 3.213 -7.115 -20.384 1.00 56.53 101 PRO A CA 1
ATOM 805 C C . PRO A 1 101 ? 3.780 -6.024 -19.478 1.00 56.53 101 PRO A C 1
ATOM 807 O O . PRO A 1 101 ? 4.466 -5.109 -19.943 1.00 56.53 101 PRO A O 1
ATOM 810 N N . ALA A 1 102 ? 3.486 -6.125 -18.180 1.00 57.59 102 ALA A N 1
ATOM 811 C CA . ALA A 1 102 ? 4.202 -5.310 -17.215 1.00 57.59 102 ALA A CA 1
ATOM 812 C C . ALA A 1 102 ? 5.619 -5.838 -17.140 1.00 57.59 102 ALA A C 1
ATOM 814 O O . ALA A 1 102 ? 5.876 -7.040 -17.148 1.00 57.59 102 ALA A O 1
ATOM 815 N N . THR A 1 103 ? 6.538 -4.902 -17.035 1.00 52.16 103 THR A N 1
ATOM 816 C CA . THR A 1 103 ? 7.952 -5.196 -16.934 1.00 52.16 103 THR A CA 1
ATOM 817 C C . THR A 1 103 ? 8.334 -5.653 -15.521 1.00 52.16 103 THR A C 1
ATOM 819 O O . THR A 1 103 ? 9.390 -6.239 -15.345 1.00 52.16 103 THR A O 1
ATOM 822 N N . ALA A 1 104 ? 7.447 -5.507 -14.529 1.00 50.03 104 ALA A N 1
ATOM 823 C CA . ALA A 1 104 ? 7.609 -6.107 -13.207 1.00 50.03 104 ALA A CA 1
ATOM 824 C C . ALA A 1 104 ? 7.697 -7.651 -13.290 1.00 50.03 104 ALA A C 1
ATOM 826 O O . ALA A 1 104 ? 6.844 -8.284 -13.929 1.00 50.03 104 ALA A O 1
ATOM 827 N N . PRO A 1 105 ? 8.686 -8.289 -12.633 1.00 43.22 105 PRO A N 1
ATOM 828 C CA . PRO A 1 105 ? 8.825 -9.738 -12.684 1.00 43.22 105 PRO A CA 1
ATOM 829 C C . PRO A 1 105 ? 7.576 -10.428 -12.111 1.00 43.22 105 PRO A C 1
ATOM 831 O O . PRO A 1 105 ? 7.122 -10.104 -11.016 1.00 43.22 105 PRO A O 1
ATOM 834 N N . GLY A 1 106 ? 7.009 -11.373 -12.868 1.00 49.28 106 GLY A N 1
ATOM 835 C CA . GLY A 1 106 ? 5.755 -12.065 -12.529 1.00 49.28 106 GLY A CA 1
ATOM 836 C C . GLY A 1 106 ? 4.490 -11.500 -13.194 1.00 49.28 106 GLY A C 1
ATOM 837 O O . GLY A 1 106 ? 3.448 -12.148 -13.139 1.00 49.28 106 GLY A O 1
ATOM 838 N N . LEU A 1 107 ? 4.576 -10.358 -13.889 1.00 53.94 107 LEU A N 1
ATOM 839 C CA . LEU A 1 107 ? 3.481 -9.791 -14.694 1.00 53.94 107 LEU A CA 1
ATOM 840 C C . LEU A 1 107 ? 3.795 -9.770 -16.205 1.00 53.94 107 LEU A C 1
ATOM 842 O O . LEU A 1 107 ? 3.239 -8.973 -16.964 1.00 53.94 107 LEU A O 1
ATOM 846 N N . LEU A 1 108 ? 4.656 -10.689 -16.656 1.00 60.03 108 LEU A N 1
ATOM 847 C CA . LEU A 1 108 ? 5.041 -10.890 -18.060 1.00 60.03 108 LEU A CA 1
ATOM 848 C C . LEU A 1 108 ? 3.936 -11.597 -18.875 1.00 60.03 108 LEU A C 1
ATOM 850 O O . LEU A 1 108 ? 4.195 -12.548 -19.607 1.00 60.03 108 LEU A O 1
ATOM 854 N N . PHE A 1 109 ? 2.686 -11.162 -18.730 1.00 53.31 109 PHE A N 1
ATOM 855 C CA . PHE A 1 109 ? 1.547 -11.629 -19.520 1.00 53.31 109 PHE A CA 1
ATOM 856 C C . PHE A 1 109 ? 0.820 -10.432 -20.152 1.00 53.31 109 PHE A C 1
ATOM 858 O O . PHE A 1 109 ? 0.878 -9.333 -19.599 1.00 53.31 109 PHE A O 1
ATOM 865 N N . PRO A 1 110 ? 0.128 -10.595 -21.296 1.00 46.97 110 PRO A N 1
ATOM 866 C CA . PRO A 1 110 ? -0.647 -9.513 -21.904 1.00 46.97 110 PRO A CA 1
ATOM 867 C C . PRO A 1 110 ? -1.686 -8.943 -20.928 1.00 46.97 110 PRO A C 1
ATOM 869 O O . PRO A 1 110 ? -2.497 -9.688 -20.386 1.00 46.97 110 PRO A O 1
ATOM 872 N N . GLY A 1 111 ? -1.666 -7.631 -20.685 1.00 57.62 111 GLY A N 1
ATOM 873 C CA . GLY A 1 111 ? -2.485 -6.993 -19.645 1.00 57.62 111 GLY A CA 1
ATOM 874 C C . GLY A 1 111 ? -1.796 -6.877 -18.283 1.00 57.62 111 GLY A C 1
ATOM 875 O O . GLY A 1 111 ? -2.370 -6.322 -17.347 1.00 57.62 111 GLY A O 1
ATOM 876 N N . GLY A 1 112 ? -0.558 -7.357 -18.151 1.00 64.62 112 GLY A N 1
ATOM 877 C CA . GLY A 1 112 ? 0.231 -7.212 -16.934 1.00 64.62 112 GLY A CA 1
ATOM 878 C C . GLY A 1 112 ? 0.447 -5.749 -16.551 1.00 64.62 112 GLY A C 1
ATOM 879 O O . GLY A 1 112 ? 0.399 -5.425 -15.366 1.00 64.62 112 GLY A O 1
ATOM 880 N N . LEU A 1 113 ? 0.602 -4.847 -17.533 1.00 65.31 113 LEU A N 1
ATOM 881 C CA . LEU A 1 113 ? 0.733 -3.411 -17.275 1.00 65.31 113 LEU A CA 1
ATOM 882 C C . LEU A 1 113 ? -0.544 -2.825 -16.671 1.00 65.31 113 LEU A C 1
ATOM 884 O O . LEU A 1 113 ? -0.455 -2.067 -15.711 1.00 65.31 113 LEU A O 1
ATOM 888 N N . LEU A 1 114 ? -1.724 -3.234 -17.153 1.00 68.19 114 LEU A N 1
ATOM 889 C CA . LEU A 1 114 ? -3.010 -2.881 -16.542 1.00 68.19 114 LEU A CA 1
ATOM 890 C C . LEU A 1 114 ? -3.058 -3.287 -15.063 1.00 68.19 114 LEU A C 1
ATOM 892 O O . LEU A 1 114 ? -3.425 -2.481 -14.211 1.00 68.19 114 LEU A O 1
ATOM 896 N N . VAL A 1 115 ? -2.689 -4.534 -14.764 1.00 70.00 115 VAL A N 1
ATOM 897 C CA . VAL A 1 115 ? -2.704 -5.085 -13.402 1.00 70.00 115 VAL A CA 1
ATOM 898 C C . VAL A 1 115 ? -1.734 -4.322 -12.503 1.00 70.00 115 VAL A C 1
ATOM 900 O O . VAL A 1 115 ? -2.127 -3.855 -11.437 1.00 70.00 115 VAL A O 1
ATOM 903 N N . HIS A 1 116 ? -0.499 -4.125 -12.956 1.00 73.94 116 HIS A N 1
ATOM 904 C CA . HIS A 1 116 ? 0.527 -3.393 -12.221 1.00 73.94 116 HIS A CA 1
ATOM 905 C C . HIS A 1 116 ? 0.086 -1.957 -11.903 1.00 73.94 116 HIS A C 1
ATOM 907 O O . HIS A 1 116 ? 0.074 -1.515 -10.755 1.00 73.94 116 HIS A O 1
ATOM 913 N N . VAL A 1 117 ? -0.368 -1.235 -12.922 1.00 70.62 117 VAL A N 1
ATOM 914 C CA . VAL A 1 117 ? -0.753 0.170 -12.813 1.00 70.62 117 VAL A CA 1
ATOM 915 C C . VA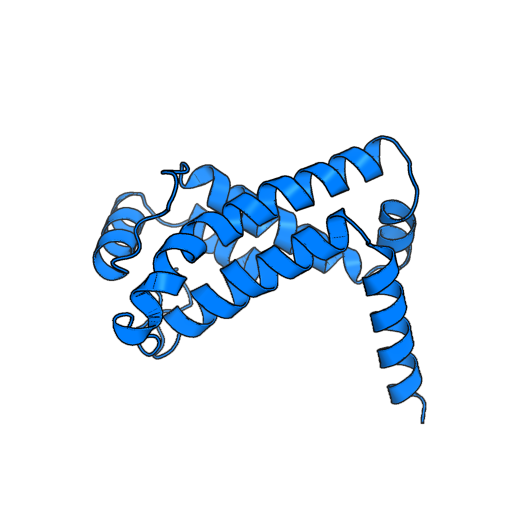L A 1 117 ? -2.028 0.348 -11.981 1.00 70.62 117 VAL A C 1
ATOM 917 O O . VAL A 1 117 ? -2.048 1.113 -11.013 1.00 70.62 117 VAL A O 1
ATOM 920 N N . LEU A 1 118 ? -3.115 -0.339 -12.333 1.00 72.94 118 LEU A N 1
ATOM 921 C CA . LEU A 1 118 ? -4.417 -0.093 -11.709 1.00 72.94 118 LEU A CA 1
ATOM 922 C C . LEU A 1 118 ? -4.571 -0.800 -10.364 1.00 72.94 118 LEU A C 1
ATOM 924 O O . LEU A 1 118 ? -5.156 -0.236 -9.439 1.00 72.94 118 LEU A O 1
ATOM 928 N N . LEU A 1 119 ? -4.072 -2.029 -10.229 1.00 75.19 119 LEU A N 1
ATOM 929 C CA . LEU A 1 119 ? -4.264 -2.798 -9.000 1.00 75.19 119 LEU A CA 1
ATOM 930 C C . LEU A 1 119 ? -3.134 -2.562 -8.005 1.00 75.19 119 LEU A C 1
ATOM 932 O O . LEU A 1 119 ? -3.398 -2.397 -6.813 1.00 75.19 119 LEU A O 1
ATOM 936 N N . GLU A 1 120 ? -1.887 -2.523 -8.464 1.00 77.00 120 GLU A N 1
ATOM 937 C CA . GLU A 1 120 ? -0.761 -2.421 -7.540 1.00 77.00 120 GLU A CA 1
ATOM 938 C C . GLU A 1 120 ? -0.489 -0.970 -7.144 1.00 77.00 120 GLU A C 1
ATOM 940 O O . GLU A 1 120 ? -0.486 -0.649 -5.956 1.00 77.00 120 GLU A O 1
ATOM 945 N N . HIS A 1 121 ? -0.345 -0.067 -8.112 1.00 79.00 121 HIS A N 1
ATOM 946 C CA . HIS A 1 121 ? -0.087 1.342 -7.818 1.00 79.00 121 HIS A CA 1
ATOM 947 C C . HIS A 1 121 ? -1.343 2.090 -7.344 1.00 79.00 121 HIS A C 1
ATOM 949 O O . HIS A 1 121 ? -1.348 2.665 -6.252 1.00 79.00 121 HIS A O 1
ATOM 955 N N . TRP A 1 122 ? -2.426 2.069 -8.130 1.00 80.94 122 TRP A N 1
ATOM 956 C CA . TRP A 1 122 ? -3.646 2.825 -7.820 1.00 80.94 122 TRP A CA 1
ATOM 957 C C . TRP A 1 122 ? -4.440 2.241 -6.660 1.00 80.94 122 TRP A C 1
ATOM 959 O O . TRP A 1 122 ? -4.593 2.894 -5.628 1.00 80.94 122 TRP A O 1
ATOM 969 N N . LEU A 1 123 ? -4.969 1.026 -6.817 1.00 84.38 123 LEU A N 1
ATOM 970 C CA . LEU A 1 123 ? -5.827 0.430 -5.798 1.00 84.38 123 LEU A CA 1
ATOM 971 C C . LEU A 1 123 ? -5.041 0.190 -4.505 1.00 84.38 123 LEU A C 1
ATOM 973 O O . LEU A 1 123 ? -5.516 0.561 -3.433 1.00 84.38 123 LEU A O 1
ATOM 977 N N . GLY A 1 124 ? -3.819 -0.343 -4.604 1.00 84.81 124 GLY A N 1
ATOM 978 C CA . GLY A 1 124 ? -2.923 -0.506 -3.460 1.00 84.81 124 GLY A CA 1
ATOM 979 C C . GLY A 1 124 ? -2.633 0.808 -2.734 1.00 84.81 124 GLY A C 1
ATOM 980 O O . GLY A 1 124 ? -2.749 0.868 -1.509 1.00 84.81 124 GLY A O 1
ATOM 981 N N . GLY A 1 125 ? -2.339 1.880 -3.473 1.00 87.75 125 GLY A N 1
ATOM 982 C CA . GLY A 1 125 ? -2.136 3.210 -2.904 1.00 87.75 125 GLY A CA 1
ATOM 983 C C . GLY A 1 125 ? -3.396 3.786 -2.247 1.00 87.75 125 GLY A C 1
ATOM 984 O O . GLY A 1 125 ? -3.352 4.205 -1.092 1.00 87.75 125 GLY A O 1
ATOM 985 N N . ILE A 1 126 ? -4.547 3.770 -2.929 1.00 89.38 126 ILE A N 1
ATOM 986 C CA . ILE A 1 126 ? -5.812 4.301 -2.386 1.00 89.38 126 ILE A CA 1
ATOM 987 C C . ILE A 1 126 ? -6.226 3.535 -1.130 1.00 89.38 126 ILE A C 1
ATOM 989 O O . ILE A 1 126 ? -6.641 4.140 -0.139 1.00 89.38 126 ILE A O 1
ATOM 993 N N . MET A 1 127 ? -6.110 2.205 -1.145 1.00 90.00 127 MET A N 1
ATOM 994 C CA . MET A 1 127 ? -6.444 1.391 0.018 1.00 90.00 127 MET A CA 1
ATOM 995 C C . MET A 1 127 ? -5.509 1.695 1.192 1.00 90.00 127 MET A C 1
ATOM 997 O O . MET A 1 127 ? -5.968 1.736 2.333 1.00 90.00 127 MET A O 1
ATOM 1001 N N . GLY A 1 128 ? -4.223 1.947 0.930 1.00 90.69 128 GLY A N 1
ATOM 1002 C CA . GLY A 1 128 ? -3.220 2.202 1.963 1.00 90.69 128 GLY A CA 1
ATOM 1003 C C . GLY A 1 128 ? -3.459 3.560 2.605 1.00 90.69 128 GLY A C 1
ATOM 1004 O O . GLY A 1 128 ? -3.504 3.684 3.829 1.00 90.69 128 GLY A O 1
ATOM 1005 N N . PHE A 1 129 ? -3.752 4.553 1.768 1.00 92.62 129 PHE A N 1
ATOM 1006 C CA . PHE A 1 129 ? -4.148 5.890 2.174 1.00 92.62 129 PHE A CA 1
ATOM 1007 C C . PHE A 1 129 ? -5.438 5.862 3.001 1.00 92.62 129 PHE A C 1
ATOM 1009 O O . PHE A 1 129 ? -5.480 6.376 4.119 1.00 92.62 129 PHE A O 1
ATOM 1016 N N . GLY A 1 130 ? -6.479 5.198 2.492 1.00 91.50 130 GLY A N 1
ATOM 1017 C CA . GLY A 1 130 ? -7.766 5.079 3.171 1.00 91.50 130 GLY A CA 1
ATOM 1018 C C . GLY A 1 130 ? -7.655 4.366 4.518 1.00 91.50 130 GLY A C 1
ATOM 1019 O O . GLY A 1 130 ? -8.277 4.790 5.490 1.00 91.50 130 GLY A O 1
ATOM 1020 N N . MET A 1 131 ? -6.843 3.310 4.606 1.00 91.69 131 MET A N 1
ATOM 1021 C CA . MET A 1 131 ? -6.628 2.571 5.850 1.00 91.69 131 MET A CA 1
ATOM 1022 C C . MET A 1 131 ? -5.782 3.361 6.852 1.00 91.69 131 MET A C 1
ATOM 1024 O O . MET A 1 131 ? -6.051 3.296 8.050 1.00 91.69 131 MET A O 1
ATOM 1028 N N . GLY A 1 132 ? -4.811 4.145 6.380 1.00 91.81 132 GLY A N 1
ATOM 1029 C CA . GLY A 1 132 ? -4.027 5.044 7.221 1.00 91.81 132 GLY A CA 1
ATOM 1030 C C . GLY A 1 132 ? -4.858 6.195 7.797 1.00 91.81 132 GLY A C 1
ATOM 1031 O O . GLY A 1 132 ? -4.778 6.477 8.991 1.00 91.81 132 GLY A O 1
ATOM 1032 N N . ILE A 1 133 ? -5.715 6.829 6.992 1.00 93.75 133 ILE A N 1
ATOM 1033 C CA . ILE A 1 133 ? -6.554 7.949 7.451 1.00 93.75 133 ILE A CA 1
ATOM 1034 C C . ILE A 1 133 ? -7.754 7.465 8.264 1.00 93.75 133 ILE A C 1
ATOM 1036 O O . ILE A 1 133 ? -8.072 8.029 9.313 1.00 93.75 133 ILE A O 1
ATOM 1040 N N . TYR A 1 134 ? -8.443 6.428 7.789 1.00 92.12 134 TYR A N 1
ATOM 1041 C CA . TYR A 1 134 ? -9.704 5.988 8.371 1.00 92.12 134 TYR A CA 1
ATOM 1042 C C . TYR A 1 134 ? -9.830 4.454 8.419 1.00 92.12 134 TYR A C 1
ATOM 1044 O O . TYR A 1 134 ? -10.685 3.860 7.753 1.00 92.12 134 TYR A O 1
ATOM 1052 N N . PRO A 1 135 ? -9.055 3.778 9.294 1.00 90.06 135 PRO A N 1
ATOM 1053 C CA . PRO A 1 135 ? -9.046 2.312 9.393 1.00 90.06 135 PRO A CA 1
ATOM 1054 C C . PRO A 1 135 ? -10.414 1.721 9.781 1.00 90.06 135 PRO A C 1
ATOM 1056 O O . PRO A 1 135 ? -10.726 0.573 9.460 1.00 90.06 135 PRO A O 1
ATOM 1059 N N . LYS A 1 136 ? -11.286 2.516 10.422 1.00 90.38 136 LYS A N 1
ATOM 1060 C CA . LYS A 1 136 ? -12.657 2.111 10.776 1.00 90.38 136 LYS A CA 1
ATOM 1061 C C . LYS A 1 136 ? -13.501 1.734 9.552 1.00 90.38 136 LYS A C 1
ATOM 1063 O O . LYS A 1 136 ? -14.353 0.854 9.672 1.00 90.38 136 LYS A O 1
ATOM 1068 N N . LEU A 1 137 ? -13.269 2.355 8.391 1.00 87.69 137 LEU A N 1
ATOM 1069 C CA . LEU A 1 137 ? -13.993 2.033 7.155 1.00 87.69 137 LEU A CA 1
ATOM 1070 C C . LEU A 1 137 ? -13.814 0.567 6.763 1.00 87.69 137 LEU A C 1
ATOM 1072 O O . LEU A 1 137 ? -14.790 -0.115 6.469 1.00 87.69 137 LEU A O 1
ATOM 1076 N N . PHE A 1 138 ? -12.587 0.061 6.842 1.00 84.94 138 PHE A N 1
ATOM 1077 C CA . PHE A 1 138 ? -12.260 -1.311 6.457 1.00 84.94 138 PHE A CA 1
ATOM 1078 C C . PHE A 1 138 ? -12.905 -2.342 7.383 1.00 84.94 138 PHE A C 1
ATOM 1080 O O . PHE A 1 138 ? -13.393 -3.370 6.922 1.00 84.94 138 PHE A O 1
ATOM 1087 N N . THR A 1 139 ? -13.011 -2.030 8.678 1.00 84.50 139 THR A N 1
ATOM 1088 C CA . THR A 1 139 ? -13.750 -2.884 9.622 1.00 84.50 139 THR A CA 1
ATOM 1089 C C . THR A 1 139 ? -15.244 -2.916 9.282 1.00 84.50 139 THR A C 1
ATOM 1091 O O . THR A 1 139 ? -15.853 -3.984 9.279 1.00 84.50 139 THR A O 1
ATOM 1094 N N . ARG A 1 140 ? -15.842 -1.769 8.925 1.00 86.44 140 ARG A N 1
ATOM 1095 C CA . ARG A 1 140 ? -17.252 -1.699 8.498 1.00 86.44 140 ARG A CA 1
ATOM 1096 C C . ARG A 1 140 ? -17.506 -2.486 7.214 1.00 86.44 140 ARG A C 1
ATOM 1098 O O . ARG A 1 140 ? -18.486 -3.221 7.150 1.00 86.44 140 ARG A O 1
ATOM 1105 N N . ILE A 1 141 ? -16.616 -2.370 6.227 1.00 84.06 141 ILE A N 1
ATOM 1106 C CA . ILE A 1 141 ? -16.690 -3.140 4.977 1.00 84.06 141 ILE A CA 1
ATOM 1107 C C . ILE A 1 141 ? -16.623 -4.641 5.280 1.00 84.06 141 ILE A C 1
ATOM 1109 O O . ILE A 1 141 ? -17.468 -5.394 4.802 1.00 84.06 141 ILE A O 1
ATOM 1113 N N . LYS A 1 142 ? -15.682 -5.077 6.129 1.00 82.50 142 LYS A N 1
ATOM 1114 C CA . LYS A 1 142 ? -15.552 -6.486 6.533 1.00 82.50 142 LYS A CA 1
ATOM 1115 C C . LYS A 1 142 ? -16.835 -7.019 7.178 1.00 82.50 142 LYS A C 1
ATOM 1117 O O . LYS A 1 142 ? -17.293 -8.099 6.815 1.00 82.50 142 LYS A O 1
ATOM 1122 N N . ILE A 1 143 ? -17.447 -6.252 8.083 1.00 82.81 143 ILE A N 1
ATOM 1123 C CA . ILE A 1 143 ? -18.720 -6.621 8.722 1.00 82.81 143 ILE A CA 1
ATOM 1124 C C . ILE A 1 143 ? -19.849 -6.710 7.687 1.00 82.81 143 ILE A C 1
ATOM 1126 O O . ILE A 1 143 ? -20.603 -7.680 7.697 1.00 82.81 143 ILE A O 1
ATOM 1130 N N . ALA A 1 144 ? -19.954 -5.737 6.778 1.00 82.44 144 ALA A N 1
ATOM 1131 C CA . ALA A 1 144 ? -20.983 -5.714 5.738 1.00 82.44 144 ALA A CA 1
ATOM 1132 C C . ALA A 1 144 ? -20.855 -6.874 4.734 1.00 82.44 144 ALA A C 1
ATOM 1134 O O . ALA A 1 144 ? -21.860 -7.364 4.225 1.00 82.44 144 ALA A O 1
ATOM 1135 N N . LEU A 1 145 ? -19.631 -7.325 4.449 1.00 80.25 145 LEU A N 1
ATOM 1136 C CA . LEU A 1 145 ? -19.384 -8.493 3.602 1.00 80.25 145 LEU A CA 1
ATOM 1137 C C . LEU A 1 145 ? -19.664 -9.801 4.355 1.00 80.25 145 LEU A C 1
ATOM 1139 O O . LEU A 1 145 ? -20.333 -10.682 3.824 1.00 80.25 145 LEU A O 1
ATOM 1143 N N . GLY A 1 146 ? -19.226 -9.911 5.612 1.00 69.81 146 GLY A N 1
ATOM 1144 C CA . GLY A 1 146 ? -19.472 -11.090 6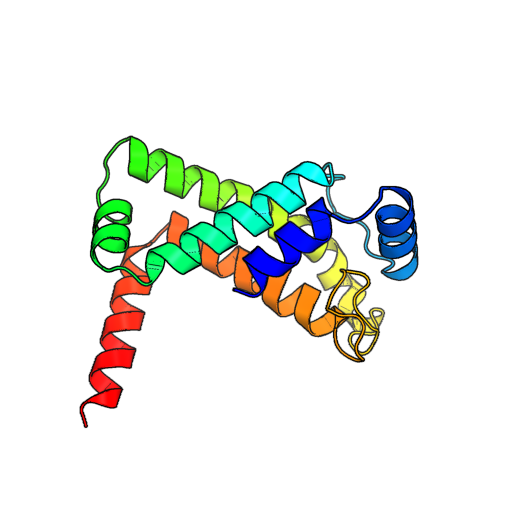.447 1.00 69.81 146 GLY A CA 1
ATOM 1145 C C . GLY A 1 146 ? -20.948 -11.302 6.802 1.00 69.81 146 GLY A C 1
ATOM 1146 O O . GLY A 1 146 ? -21.389 -12.443 6.928 1.00 69.81 146 GLY A O 1
ATOM 1147 N N . SER A 1 147 ? -21.737 -10.229 6.918 1.00 57.97 147 SER A N 1
ATOM 1148 C CA . SER A 1 147 ? -23.182 -10.320 7.168 1.00 57.97 147 SER A CA 1
ATOM 1149 C C . SER A 1 147 ? -23.981 -10.800 5.952 1.00 57.97 147 SER A C 1
ATOM 1151 O O . SER A 1 147 ? -25.061 -11.358 6.128 1.00 57.97 147 SER A O 1
ATOM 1153 N N . LYS A 1 148 ? -23.451 -10.637 4.731 1.00 55.38 148 LYS A N 1
ATOM 1154 C CA . LYS A 1 148 ? -24.075 -11.133 3.493 1.00 55.38 148 LYS A CA 1
ATOM 1155 C C . LYS A 1 148 ? -23.828 -12.619 3.222 1.00 55.38 148 LYS A C 1
ATOM 1157 O O . LYS A 1 148 ? -24.610 -13.212 2.497 1.00 55.38 148 LYS A O 1
ATOM 1162 N N . ILE A 1 149 ? -22.783 -13.215 3.800 1.00 52.50 149 ILE A N 1
ATOM 1163 C CA . ILE A 1 149 ? -22.444 -14.643 3.619 1.00 52.50 149 ILE A CA 1
ATOM 1164 C C . ILE A 1 149 ? -23.262 -15.544 4.569 1.00 52.50 149 ILE A C 1
ATOM 1166 O O . ILE A 1 149 ? -23.380 -16.742 4.345 1.00 52.50 149 ILE A O 1
ATOM 1170 N N . LYS A 1 150 ? -23.857 -14.975 5.627 1.00 48.19 150 LYS A N 1
ATOM 1171 C CA . LYS A 1 150 ? -24.699 -15.695 6.601 1.00 48.19 150 LYS A CA 1
ATOM 1172 C C . LYS A 1 150 ? -26.205 -15.684 6.269 1.00 48.19 150 LYS A C 1
ATOM 1174 O O . LYS A 1 150 ? -27.011 -15.845 7.183 1.00 48.19 150 LYS A O 1
ATOM 1179 N N . LYS A 1 151 ? -26.592 -15.463 5.012 1.00 41.16 151 LYS A N 1
ATOM 1180 C CA . LYS A 1 151 ? -27.987 -15.554 4.559 1.00 41.16 151 LYS A CA 1
ATOM 1181 C C . LYS A 1 151 ? -28.149 -16.650 3.526 1.00 41.16 151 LYS A C 1
ATOM 1183 O O . LYS A 1 151 ? -27.293 -16.697 2.619 1.00 41.16 151 LYS A O 1
#

Radius of gyration: 16.57 Å; chains: 1; bounding box: 48×29×46 Å

pLDDT: mean 74.86, std 14.97, range [41.16, 95.88]

Foldseek 3Di:
DVLQVLLVLLVVDDPVLVVVLCVVQVFDFPDPDPSVLLSVLSNLLVVLVVCLVDPVSLVVLVDPDPVNLVSLVVLLVSLCVLCRSVVRCVVVVVPGLQQQQRSRPPRNHGNSSVCCRCVNRNVSSVVSNCCSVPSVVVVVVVVVVVVVVVD

Sequence (151 aa):
ILLFYSGIMLALASNNEIKEMMFLAKVKPLIPIPFVF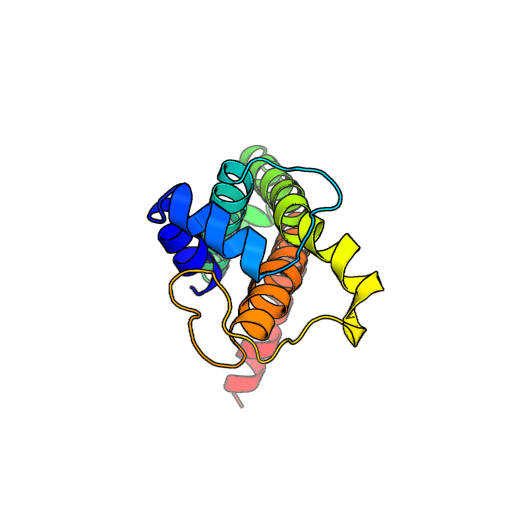MIIAFIFNGTMFLLSISDRFMLFLIRNTFQSIIIRALMVCLSFVMINPMFAELTKLSSVNFMSPATAPGLLFPGGLLVHVLLEHWLGGIMGFGMGIYPKLFTRIKIALGSKIKK